Protein AF-A0A0F3NWJ8-F1 (afdb_monomer_lite)

pLDDT: mean 93.65, std 7.44, range [58.03, 98.12]

Sequence (57 aa):
MRWDEISLSEKIWCIPKTKSKNGKTLYIGLADKLIEVLQNRKLCSKSEWVFPSPKEQ

Secondary structure (DSSP, 8-state):
-BGGGEETTTTEEEE-GGGSTTSS-EEEE--HHHHHHHHHHHHT--SSBSS--GGG-

Radius of gyration: 12.16 Å; chains: 1; bounding box: 29×17×30 Å

InterPro domains:
  IPR011010 DNA breaking-rejoining enzyme, catalytic core [SSF56349] (1-55)
  IPR013762 Integrase-like, catalytic domain superfamily [G3DSA:1.10.443.10] (1-57)

Foldseek 3Di:
DFPVQADLPQQWGWDALVRDPVSHIDIDHHDPVVSVVQVVQVVVDPDRHSDDDPVRD

Structure (mmCIF, N/CA/C/O backbone):
data_AF-A0A0F3NWJ8-F1
#
_entry.id   AF-A0A0F3NWJ8-F1
#
loop_
_atom_site.group_PDB
_atom_site.id
_atom_site.type_symbol
_atom_site.label_atom_id
_atom_site.label_alt_id
_atom_site.label_comp_id
_atom_site.label_asym_id
_atom_site.label_entity_id
_atom_site.label_seq_id
_atom_site.pdbx_PDB_ins_code
_atom_site.Cartn_x
_atom_site.Cartn_y
_atom_site.Cartn_z
_atom_site.occupancy
_atom_site.B_iso_or_equiv
_atom_site.auth_seq_id
_atom_site.auth_comp_id
_atom_site.auth_asym_id
_atom_site.auth_atom_id
_atom_site.pdbx_PDB_model_num
ATOM 1 N N . MET A 1 1 ? -3.942 3.633 -5.889 1.00 91.00 1 MET A N 1
ATOM 2 C CA . MET A 1 1 ? -3.191 2.974 -4.807 1.00 91.00 1 MET A CA 1
ATOM 3 C C . MET A 1 1 ? -4.185 2.196 -3.972 1.00 91.00 1 MET A C 1
ATOM 5 O O . MET A 1 1 ? -5.074 2.799 -3.371 1.00 91.00 1 MET A O 1
ATOM 9 N N . ARG A 1 2 ? -4.089 0.876 -4.014 1.00 95.62 2 ARG A N 1
ATOM 10 C CA . ARG A 1 2 ? -4.935 -0.040 -3.249 1.00 95.62 2 ARG A CA 1
ATOM 11 C C . ARG A 1 2 ? -4.179 -0.603 -2.052 1.00 95.62 2 ARG A C 1
ATOM 13 O O . ARG A 1 2 ? -2.952 -0.576 -2.023 1.00 95.62 2 ARG A O 1
ATOM 20 N N . TRP A 1 3 ? -4.911 -1.105 -1.063 1.00 96.50 3 TRP A N 1
ATOM 21 C CA . TRP A 1 3 ? -4.289 -1.722 0.109 1.00 96.50 3 TRP A CA 1
ATOM 22 C C . TRP A 1 3 ? -3.539 -3.019 -0.210 1.00 96.50 3 TRP A C 1
ATOM 24 O O . TRP A 1 3 ? -2.570 -3.318 0.478 1.00 96.50 3 TRP A O 1
ATOM 34 N N . ASP A 1 4 ? -3.957 -3.762 -1.238 1.00 96.38 4 ASP A N 1
ATOM 35 C CA . ASP A 1 4 ? -3.296 -4.992 -1.710 1.00 96.38 4 ASP A CA 1
ATOM 36 C C . ASP A 1 4 ? -1.950 -4.728 -2.415 1.00 96.38 4 ASP A C 1
ATOM 38 O O . ASP A 1 4 ? -1.121 -5.625 -2.537 1.00 96.38 4 ASP A O 1
ATOM 42 N N . GLU A 1 5 ? -1.699 -3.485 -2.827 1.00 97.06 5 GLU A N 1
ATOM 43 C CA . GLU A 1 5 ? -0.436 -3.039 -3.420 1.00 97.06 5 GLU A CA 1
ATOM 44 C C . GLU A 1 5 ? 0.623 -2.687 -2.358 1.00 97.06 5 GLU A C 1
ATOM 46 O O . GLU A 1 5 ? 1.783 -2.468 -2.706 1.00 97.06 5 GLU A O 1
ATOM 51 N N . ILE A 1 6 ? 0.259 -2.602 -1.071 1.00 97.56 6 ILE A N 1
ATOM 52 C CA . ILE A 1 6 ? 1.148 -2.152 0.011 1.00 97.56 6 ILE A CA 1
ATOM 53 C C . ILE A 1 6 ? 1.406 -3.285 0.997 1.00 97.56 6 ILE A C 1
ATOM 55 O O . ILE A 1 6 ? 0.495 -3.753 1.681 1.00 97.56 6 ILE A O 1
ATOM 59 N N . SER A 1 7 ? 2.678 -3.631 1.174 1.00 96.38 7 SER A N 1
ATOM 60 C CA . SER A 1 7 ? 3.117 -4.418 2.320 1.00 96.38 7 SER A CA 1
ATOM 61 C C . SER A 1 7 ? 3.549 -3.490 3.452 1.00 96.38 7 SER A C 1
ATOM 63 O O . SER A 1 7 ? 4.574 -2.814 3.360 1.00 96.38 7 SER A O 1
ATOM 65 N N . LEU A 1 8 ? 2.761 -3.456 4.532 1.00 95.19 8 LEU A N 1
ATOM 66 C CA . LEU A 1 8 ? 3.100 -2.688 5.736 1.00 95.19 8 LEU A CA 1
ATOM 67 C C . LEU A 1 8 ? 4.230 -3.346 6.546 1.00 95.19 8 LEU A C 1
ATOM 69 O O . LEU A 1 8 ? 4.942 -2.631 7.243 1.00 95.19 8 LEU A O 1
ATOM 73 N N . SER A 1 9 ? 4.408 -4.672 6.446 1.00 95.06 9 SER A N 1
ATOM 74 C CA . SER A 1 9 ? 5.511 -5.386 7.111 1.00 95.06 9 SER A CA 1
ATOM 75 C C . SER A 1 9 ? 6.842 -5.101 6.425 1.00 95.06 9 SER A C 1
ATOM 77 O O . SER A 1 9 ? 7.794 -4.685 7.076 1.00 95.06 9 SER A O 1
ATOM 79 N N . GLU A 1 10 ? 6.871 -5.238 5.098 1.00 97.12 10 GLU A N 1
ATOM 80 C CA . GLU A 1 10 ? 8.076 -5.022 4.289 1.00 97.12 10 GLU A CA 1
ATOM 81 C C . GLU A 1 10 ? 8.345 -3.538 4.027 1.00 97.12 10 GLU A C 1
ATOM 83 O O . GLU A 1 10 ? 9.398 -3.178 3.513 1.00 97.12 10 GLU A O 1
ATOM 88 N N . LYS A 1 11 ? 7.384 -2.668 4.361 1.00 97.94 11 LYS A N 1
ATOM 89 C CA . LYS A 1 11 ? 7.414 -1.227 4.086 1.00 97.94 11 LYS A CA 1
ATOM 90 C C . LYS A 1 11 ? 7.623 -0.933 2.599 1.00 97.94 11 LYS A C 1
ATOM 92 O O . LYS A 1 11 ? 8.415 -0.073 2.223 1.00 97.94 11 LYS A O 1
ATOM 97 N N . ILE A 1 12 ? 6.900 -1.652 1.741 1.00 98.12 12 ILE A N 1
ATOM 98 C CA . ILE A 1 12 ? 7.014 -1.549 0.281 1.00 98.12 12 ILE A CA 1
ATOM 99 C C . ILE A 1 12 ? 5.646 -1.275 -0.337 1.00 98.12 12 ILE A C 1
ATOM 101 O O . ILE A 1 12 ? 4.666 -1.960 -0.043 1.00 98.12 12 ILE A O 1
ATOM 105 N N . TRP A 1 13 ? 5.600 -0.319 -1.263 1.00 98.06 13 TRP A N 1
ATOM 106 C CA . TRP A 1 13 ? 4.516 -0.179 -2.228 1.00 98.06 13 TRP A CA 1
ATOM 107 C C . TRP A 1 13 ? 4.929 -0.800 -3.566 1.00 98.06 13 TRP A C 1
ATOM 109 O O . TRP A 1 13 ? 5.874 -0.351 -4.218 1.00 98.06 13 TRP A O 1
ATOM 119 N N . CYS A 1 14 ? 4.214 -1.847 -3.966 1.00 97.56 14 CYS A N 1
ATOM 120 C CA . CYS A 1 14 ? 4.364 -2.518 -5.246 1.00 97.56 14 CYS A CA 1
ATOM 121 C C . CYS A 1 14 ? 3.397 -1.905 -6.265 1.00 97.56 14 CYS A C 1
ATOM 123 O O . CYS A 1 14 ? 2.181 -1.977 -6.101 1.00 97.56 14 CYS A O 1
ATOM 125 N N . ILE A 1 15 ? 3.924 -1.319 -7.340 1.00 96.69 15 ILE A N 1
ATOM 126 C CA . ILE A 1 15 ? 3.125 -0.824 -8.465 1.00 96.69 15 ILE A CA 1
ATOM 127 C C . ILE A 1 15 ? 3.263 -1.825 -9.613 1.00 96.69 15 ILE A C 1
ATOM 129 O O . ILE A 1 15 ? 4.339 -1.898 -10.216 1.00 96.69 15 ILE A O 1
ATOM 133 N N . PRO A 1 16 ? 2.206 -2.585 -9.955 1.00 95.31 16 PRO A N 1
ATOM 134 C CA . PRO A 1 16 ? 2.251 -3.535 -11.059 1.00 95.31 16 PRO A CA 1
ATOM 135 C C . PRO A 1 16 ? 2.568 -2.851 -12.391 1.00 95.31 16 PRO A C 1
ATOM 137 O O . PRO A 1 16 ? 2.122 -1.731 -12.643 1.00 95.31 16 PRO A O 1
ATOM 140 N N . LYS A 1 17 ? 3.247 -3.564 -13.298 1.00 96.12 17 LYS A N 1
ATOM 141 C CA . LYS A 1 17 ? 3.548 -3.072 -14.655 1.00 96.12 17 LYS A CA 1
ATOM 142 C C . LYS A 1 17 ? 2.339 -2.539 -15.431 1.00 96.12 17 LYS A C 1
ATOM 144 O O . LYS A 1 17 ? 2.481 -1.636 -16.241 1.00 96.12 17 LYS A O 1
ATOM 149 N N . THR A 1 18 ? 1.150 -3.088 -15.183 1.00 95.94 18 THR A N 1
ATOM 150 C CA . THR A 1 18 ? -0.107 -2.670 -15.826 1.00 95.94 18 THR A CA 1
ATOM 151 C C . THR A 1 18 ? -0.592 -1.298 -15.359 1.00 95.94 18 THR A C 1
ATOM 153 O O . THR A 1 18 ? -1.441 -0.699 -16.008 1.00 95.94 18 THR A O 1
ATOM 156 N N . LYS A 1 19 ? -0.055 -0.795 -14.241 1.00 92.81 19 LYS A N 1
ATOM 157 C CA . LYS A 1 19 ? -0.377 0.504 -13.641 1.00 92.81 19 LYS A CA 1
ATOM 158 C C . LYS A 1 19 ? 0.804 1.481 -13.677 1.00 92.81 19 LYS A C 1
ATOM 160 O O . LYS A 1 19 ? 0.673 2.604 -13.193 1.00 92.81 19 LYS A O 1
ATOM 165 N N . SER A 1 20 ? 1.953 1.084 -14.230 1.00 94.12 20 SER A N 1
ATOM 166 C CA . SER A 1 20 ? 3.142 1.933 -14.326 1.00 94.12 20 SER A CA 1
ATOM 167 C C . SER A 1 20 ? 3.305 2.524 -15.728 1.00 94.12 20 SER A C 1
ATOM 169 O O . SER A 1 20 ? 3.053 1.877 -16.741 1.00 94.12 20 SER A O 1
ATOM 171 N N . LYS A 1 21 ? 3.773 3.777 -15.801 1.00 90.44 21 LYS A N 1
ATOM 172 C CA . LYS A 1 21 ? 3.932 4.503 -17.076 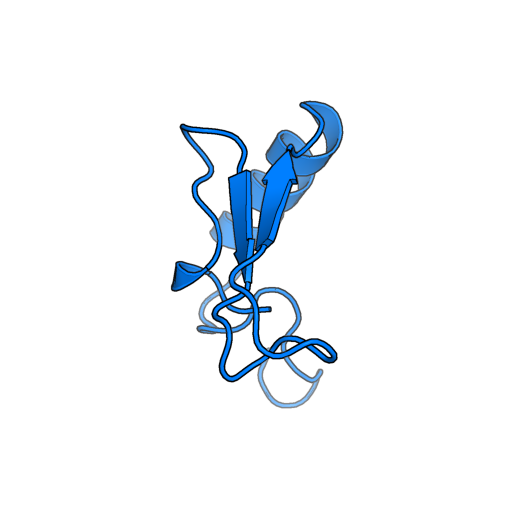1.00 90.44 21 LYS A CA 1
ATOM 173 C C . LYS A 1 21 ? 4.973 3.885 -18.016 1.00 90.44 21 LYS A C 1
ATOM 175 O O . LYS A 1 21 ? 4.922 4.121 -19.214 1.00 90.44 21 LYS A O 1
ATOM 180 N N . ASN A 1 22 ? 5.930 3.133 -17.474 1.00 92.88 22 ASN A N 1
ATOM 181 C CA . ASN A 1 22 ? 7.034 2.533 -18.224 1.00 92.88 22 ASN A CA 1
ATOM 182 C C . ASN A 1 22 ? 6.861 1.020 -18.450 1.00 92.88 22 ASN A C 1
ATOM 184 O O . ASN A 1 22 ? 7.804 0.371 -18.901 1.00 92.88 22 ASN A O 1
ATOM 188 N N . GLY A 1 23 ? 5.703 0.446 -18.098 1.00 95.00 23 GLY A N 1
ATOM 189 C CA . GLY A 1 23 ? 5.427 -0.981 -18.272 1.00 95.00 23 GLY A CA 1
ATOM 190 C C . GLY A 1 23 ? 6.300 -1.908 -17.416 1.00 95.00 23 GLY A C 1
ATOM 191 O O . GLY A 1 23 ? 6.403 -3.097 -17.716 1.00 95.00 23 GLY A O 1
ATOM 192 N N . LYS A 1 24 ? 6.942 -1.394 -16.358 1.00 96.12 24 LYS A N 1
ATOM 193 C CA . LYS A 1 24 ? 7.747 -2.175 -15.405 1.00 96.12 24 LYS A CA 1
ATOM 194 C C . LYS A 1 24 ? 7.101 -2.180 -14.027 1.00 96.12 24 LYS A C 1
ATOM 196 O O . LYS A 1 24 ? 6.550 -1.168 -13.603 1.00 96.12 24 LYS A O 1
ATOM 201 N N . THR A 1 25 ? 7.183 -3.296 -13.313 1.00 96.81 25 THR A N 1
ATOM 202 C CA . THR A 1 25 ? 6.786 -3.321 -11.900 1.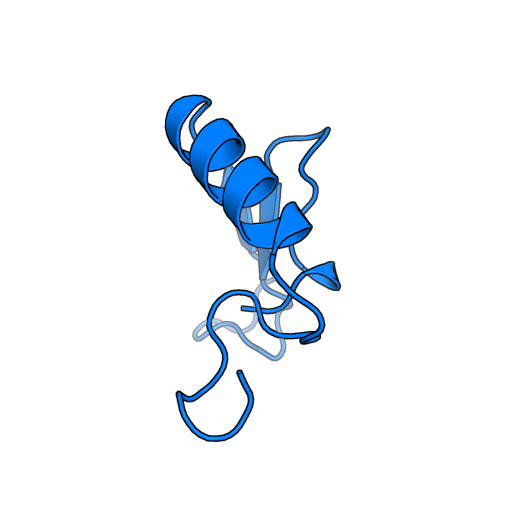00 96.81 25 THR A CA 1
ATOM 203 C C . THR A 1 25 ? 7.764 -2.471 -11.0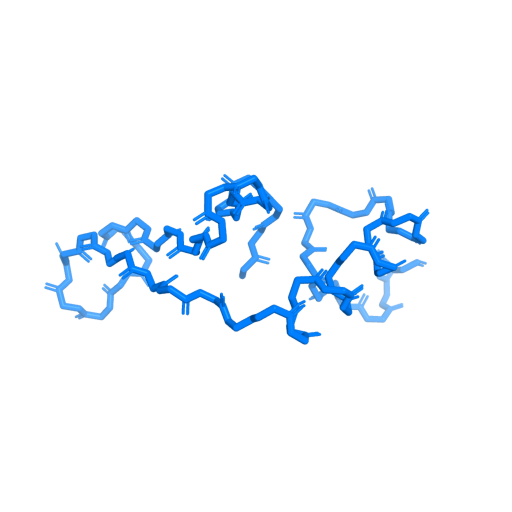95 1.00 96.81 25 THR A C 1
ATOM 205 O O . THR A 1 25 ? 8.975 -2.581 -11.288 1.00 96.81 25 THR A O 1
ATOM 208 N N . LEU A 1 26 ? 7.246 -1.615 -10.217 1.00 97.44 26 LEU A N 1
ATOM 209 C CA . LEU A 1 26 ? 8.050 -0.768 -9.338 1.00 97.44 26 LEU A CA 1
ATOM 210 C C . LEU A 1 26 ? 7.876 -1.222 -7.892 1.00 97.44 26 LEU A C 1
ATOM 212 O O . LEU A 1 26 ? 6.758 -1.500 -7.465 1.00 97.44 26 LEU A O 1
ATOM 216 N N . TYR A 1 27 ? 8.976 -1.239 -7.146 1.00 97.44 27 TYR A N 1
ATOM 217 C CA . TYR A 1 27 ? 8.990 -1.479 -5.707 1.00 97.44 27 TYR A CA 1
ATOM 218 C C . TYR A 1 27 ? 9.520 -0.220 -5.032 1.00 97.44 27 TYR A C 1
ATOM 220 O O . TYR A 1 27 ? 10.679 0.147 -5.217 1.00 97.44 27 TYR A O 1
ATOM 228 N N . ILE A 1 28 ? 8.650 0.474 -4.305 1.00 97.00 28 ILE A N 1
ATOM 229 C CA . ILE A 1 28 ? 8.962 1.751 -3.665 1.00 97.00 28 ILE A CA 1
ATOM 230 C C . ILE A 1 28 ? 9.049 1.519 -2.160 1.00 97.00 28 ILE A C 1
ATOM 232 O O . ILE A 1 28 ? 8.065 1.109 -1.547 1.00 97.00 28 ILE A O 1
ATOM 236 N N . GLY A 1 29 ? 10.217 1.787 -1.574 1.00 98.00 29 GLY A N 1
ATOM 237 C CA . GLY A 1 29 ? 10.401 1.762 -0.124 1.00 98.00 29 GLY A CA 1
ATOM 238 C C . GLY A 1 29 ? 9.634 2.896 0.556 1.00 98.00 29 GLY A C 1
ATOM 239 O O . GLY A 1 29 ? 9.613 4.028 0.069 1.00 98.00 29 GLY A O 1
ATOM 240 N N . LEU A 1 30 ? 8.995 2.590 1.679 1.00 98.12 30 LEU A N 1
ATOM 241 C CA . LEU A 1 30 ? 8.188 3.517 2.461 1.00 98.12 30 LEU A CA 1
ATOM 242 C C . LEU A 1 30 ? 8.923 3.865 3.757 1.00 98.12 30 LEU A C 1
ATOM 244 O O . LEU A 1 30 ? 9.391 2.986 4.476 1.00 98.12 30 LEU A O 1
ATOM 248 N N . ALA A 1 31 ? 9.003 5.157 4.066 1.00 97.94 31 ALA A N 1
ATOM 249 C CA . ALA A 1 31 ? 9.579 5.625 5.322 1.00 97.94 31 ALA A CA 1
ATOM 250 C C . ALA A 1 31 ? 8.714 5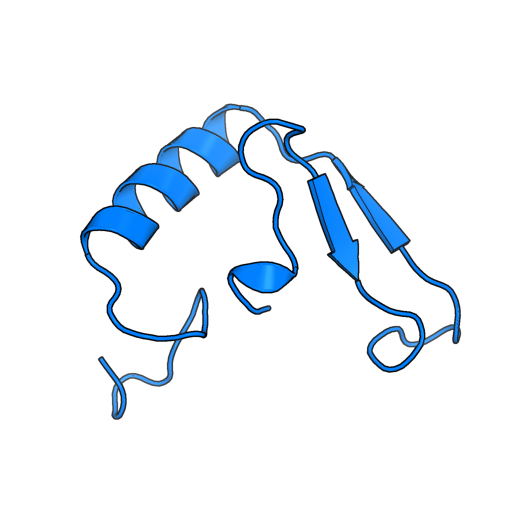.210 6.523 1.00 97.94 31 ALA A C 1
ATOM 252 O O . ALA A 1 31 ? 7.488 5.151 6.421 1.00 97.94 31 ALA A O 1
ATOM 253 N N . ASP A 1 32 ? 9.334 5.026 7.689 1.00 97.25 32 ASP A N 1
ATOM 254 C CA . ASP A 1 32 ? 8.642 4.599 8.914 1.00 97.25 32 ASP A CA 1
ATOM 255 C C . ASP A 1 32 ? 7.475 5.515 9.289 1.00 97.25 32 ASP A C 1
ATOM 257 O O . ASP A 1 32 ? 6.379 5.044 9.589 1.00 97.25 32 ASP A O 1
ATOM 261 N N . LYS A 1 33 ? 7.660 6.834 9.156 1.00 97.69 33 LYS A N 1
ATOM 262 C CA . LYS A 1 33 ? 6.581 7.804 9.388 1.00 97.69 33 LYS A CA 1
ATOM 263 C C . LYS A 1 33 ? 5.394 7.636 8.451 1.00 97.69 33 LYS A C 1
ATOM 265 O O . LYS A 1 33 ? 4.258 7.850 8.864 1.00 97.69 33 LYS A O 1
ATOM 270 N N . LEU A 1 34 ? 5.625 7.221 7.209 1.00 97.00 34 LEU A N 1
ATOM 271 C CA . LEU A 1 34 ? 4.534 6.933 6.285 1.00 97.00 34 LEU A CA 1
ATOM 272 C C . LEU A 1 34 ? 3.798 5.648 6.685 1.00 97.00 34 LEU A C 1
ATOM 274 O O . LEU A 1 34 ? 2.575 5.597 6.581 1.00 97.00 34 LEU A O 1
ATOM 278 N N . ILE A 1 35 ? 4.510 4.639 7.191 1.00 97.75 35 ILE A N 1
ATOM 279 C CA . ILE A 1 35 ? 3.899 3.402 7.693 1.00 97.75 35 ILE A CA 1
ATOM 280 C C . ILE A 1 35 ? 2.988 3.681 8.888 1.00 97.75 35 ILE A C 1
ATOM 282 O O . ILE A 1 35 ? 1.849 3.217 8.873 1.00 97.75 35 ILE A O 1
ATOM 286 N N . GLU A 1 36 ? 3.426 4.494 9.855 1.00 97.19 36 GLU A N 1
ATOM 287 C CA . GLU A 1 36 ? 2.592 4.918 10.993 1.00 97.19 36 GLU A CA 1
ATOM 288 C C . GLU A 1 36 ? 1.276 5.569 10.515 1.00 97.19 36 GLU A C 1
ATOM 290 O O . GLU A 1 36 ? 0.183 5.215 10.966 1.00 97.19 36 GLU A O 1
ATOM 295 N N . VAL A 1 37 ? 1.358 6.486 9.542 1.00 96.88 37 VAL A N 1
ATOM 296 C CA . VAL A 1 37 ? 0.180 7.159 8.964 1.00 96.88 37 VAL A CA 1
ATOM 297 C C . VAL A 1 37 ? -0.739 6.166 8.245 1.00 96.88 37 VAL A C 1
ATOM 299 O O . VAL A 1 37 ? -1.959 6.220 8.412 1.00 96.88 37 VAL A O 1
ATOM 302 N N . LEU A 1 38 ? -0.178 5.246 7.456 1.00 96.88 38 LEU A N 1
ATOM 303 C CA . LEU A 1 38 ? -0.949 4.249 6.712 1.00 96.88 38 LEU A CA 1
ATOM 304 C C . LEU A 1 38 ? -1.627 3.230 7.635 1.00 96.88 38 LEU A C 1
ATOM 306 O O . LEU A 1 38 ? -2.770 2.859 7.372 1.00 96.88 38 LEU A O 1
ATOM 310 N N . GLN A 1 39 ? -0.972 2.811 8.720 1.00 96.06 39 GLN A N 1
ATOM 311 C CA . GLN A 1 39 ? -1.560 1.931 9.733 1.00 96.06 39 GLN A CA 1
ATOM 312 C C . GLN A 1 39 ? -2.778 2.585 10.386 1.00 96.06 39 GLN A C 1
ATOM 314 O O . GLN A 1 39 ? -3.864 2.007 10.355 1.00 96.06 39 GLN A O 1
ATOM 319 N N . ASN A 1 40 ? -2.630 3.819 10.878 1.00 95.88 40 ASN A N 1
ATOM 320 C CA . ASN A 1 40 ? -3.736 4.572 11.474 1.00 95.88 40 ASN A CA 1
ATOM 321 C C . ASN A 1 40 ? -4.897 4.750 10.490 1.00 95.88 40 ASN A C 1
ATOM 323 O O . ASN A 1 40 ? -6.060 4.564 10.839 1.00 95.88 40 ASN A O 1
ATOM 327 N N . ARG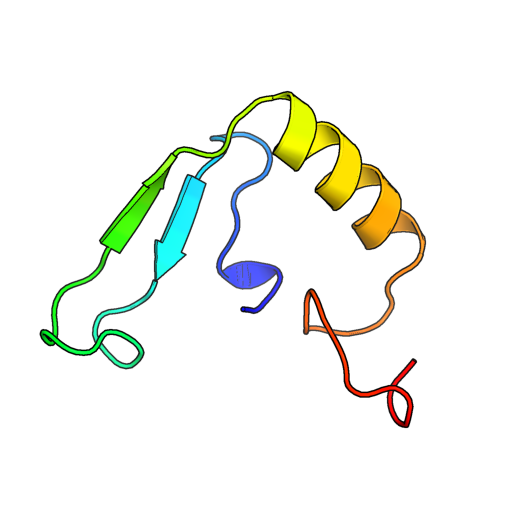 A 1 41 ? -4.587 5.049 9.226 1.00 94.69 41 ARG A N 1
ATOM 328 C CA . ARG A 1 41 ? -5.598 5.191 8.178 1.00 94.69 41 ARG A CA 1
ATOM 329 C C . ARG A 1 41 ? -6.329 3.880 7.880 1.00 94.69 41 ARG A C 1
ATOM 331 O O . ARG A 1 41 ? -7.536 3.911 7.651 1.00 94.69 41 ARG A O 1
ATOM 338 N N . LYS A 1 42 ? -5.625 2.743 7.883 1.00 94.06 42 LYS A N 1
ATOM 339 C CA . LYS A 1 42 ? -6.209 1.422 7.609 1.00 94.06 42 LYS A CA 1
ATOM 340 C C . LYS A 1 42 ? -7.206 1.000 8.688 1.00 94.06 42 LYS A C 1
ATOM 342 O O . LYS A 1 42 ? -8.217 0.402 8.345 1.00 94.06 42 LYS A O 1
ATOM 347 N N . LEU A 1 43 ? -6.974 1.370 9.952 1.00 93.62 43 LEU A N 1
ATOM 348 C CA . LEU A 1 43 ? -7.915 1.113 11.054 1.00 93.62 43 LEU A CA 1
ATOM 349 C C . LEU A 1 43 ? -9.287 1.765 10.827 1.00 93.62 43 LEU A C 1
ATOM 351 O O . LEU A 1 43 ? -10.307 1.210 11.223 1.00 93.62 43 LEU A O 1
ATOM 355 N N . CYS A 1 44 ? -9.313 2.920 10.163 1.00 89.00 44 CYS A N 1
ATOM 356 C CA . CYS A 1 44 ? -10.537 3.669 9.887 1.00 89.00 44 CYS A CA 1
ATOM 357 C C . CYS A 1 44 ? -11.114 3.405 8.485 1.00 89.00 44 CYS A C 1
ATOM 359 O O . CYS A 1 44 ? -12.119 4.012 8.120 1.00 89.00 44 CYS A O 1
ATOM 361 N N . SER A 1 45 ? -10.485 2.549 7.673 1.00 90.12 45 SER A N 1
ATOM 362 C CA . SER A 1 45 ? -10.861 2.343 6.272 1.00 90.12 45 SER A CA 1
ATOM 363 C C . SER A 1 45 ? -11.618 1.031 6.081 1.00 90.12 45 SER A C 1
ATOM 365 O O . SER A 1 45 ? -11.136 -0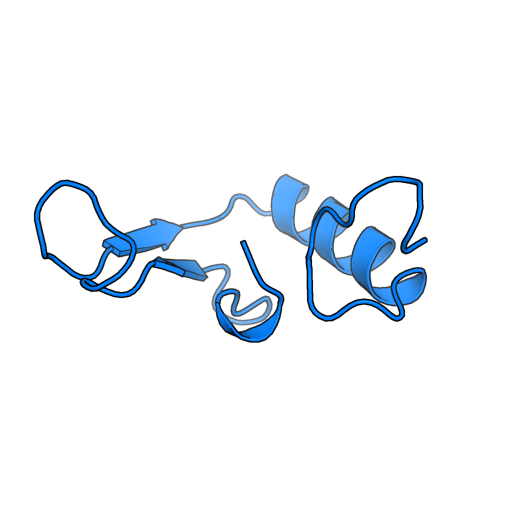.036 6.448 1.00 90.12 45 SER A O 1
ATOM 367 N N . LYS A 1 46 ? -12.791 1.107 5.444 1.00 90.00 46 LYS A N 1
ATOM 368 C CA . LYS A 1 46 ? -13.530 -0.059 4.922 1.00 90.00 46 LYS A CA 1
ATOM 369 C C . LYS A 1 46 ? -13.369 -0.224 3.407 1.00 90.00 46 LYS A C 1
ATOM 371 O O . LYS A 1 46 ? -13.898 -1.169 2.833 1.00 90.00 46 LYS A O 1
ATOM 376 N N . SER A 1 47 ? -12.664 0.707 2.764 1.00 94.19 47 SER A N 1
ATOM 377 C CA . SER A 1 47 ? -12.469 0.731 1.318 1.00 94.19 47 SER A CA 1
ATOM 378 C C . SER A 1 47 ? -11.252 -0.098 0.922 1.00 94.19 47 SER A C 1
ATOM 380 O O . SER A 1 47 ? -10.254 -0.150 1.637 1.00 94.19 47 SER A O 1
ATOM 382 N N . GLU A 1 48 ? -11.301 -0.693 -0.265 1.00 95.12 48 GLU A N 1
ATOM 383 C CA . GLU A 1 48 ? -10.138 -1.305 -0.916 1.00 95.12 48 GLU A CA 1
ATOM 384 C C . GLU A 1 48 ? -9.074 -0.270 -1.334 1.00 95.12 48 GLU A C 1
ATOM 386 O O . GLU A 1 48 ? -7.899 -0.602 -1.534 1.00 95.12 48 GLU A O 1
ATOM 391 N N . TRP A 1 49 ? -9.473 0.999 -1.443 1.00 95.56 49 TRP A N 1
ATOM 392 C CA . TRP A 1 49 ? -8.603 2.110 -1.787 1.00 95.56 49 TRP A CA 1
ATOM 393 C C . TRP A 1 49 ? -7.976 2.715 -0.539 1.00 95.56 49 TRP A C 1
ATOM 395 O O . TRP A 1 49 ? -8.638 2.961 0.467 1.00 95.56 49 TRP A O 1
ATOM 405 N N . VAL A 1 50 ? -6.689 3.049 -0.638 1.00 95.81 50 VAL A N 1
ATOM 406 C CA . VAL A 1 50 ? -6.004 3.807 0.417 1.00 95.81 50 VAL A CA 1
ATOM 407 C C . VAL A 1 50 ? -6.627 5.195 0.529 1.00 95.81 50 VAL A C 1
ATOM 409 O O . VAL A 1 50 ? -6.927 5.667 1.621 1.00 95.81 50 VAL A O 1
ATOM 412 N N . PHE A 1 51 ? -6.886 5.836 -0.609 1.00 93.88 51 PHE A N 1
ATOM 413 C CA . PHE A 1 51 ? -7.511 7.152 -0.702 1.00 93.88 51 PHE A CA 1
ATOM 414 C C . PHE A 1 51 ? -8.809 7.041 -1.512 1.00 93.88 51 PHE A C 1
ATOM 416 O O . PHE A 1 51 ? -8.780 7.273 -2.720 1.00 93.88 51 PHE A O 1
ATOM 423 N N . PRO A 1 52 ? -9.918 6.610 -0.883 1.00 92.62 52 PRO A N 1
ATOM 424 C CA . PRO A 1 52 ? -11.216 6.564 -1.546 1.00 92.62 52 PRO A CA 1
ATOM 425 C C . PRO A 1 52 ? -11.720 7.973 -1.872 1.00 92.62 52 PRO A C 1
ATOM 427 O O . PRO A 1 52 ? -11.336 8.953 -1.230 1.00 92.62 52 PRO A O 1
ATOM 430 N N . SER A 1 53 ? -12.605 8.063 -2.864 1.00 89.69 53 SER A N 1
ATOM 431 C CA . SER A 1 53 ? -13.380 9.280 -3.108 1.00 89.69 53 SER A CA 1
ATOM 432 C C . SER A 1 53 ? -14.232 9.608 -1.871 1.00 89.69 53 SER A C 1
ATOM 434 O O . SER A 1 53 ? -14.721 8.678 -1.231 1.00 89.69 53 SER A O 1
ATOM 436 N N . PRO A 1 54 ? -14.501 10.888 -1.546 1.00 83.12 54 PRO A N 1
ATOM 437 C CA . PRO A 1 54 ? -15.361 11.255 -0.414 1.00 83.12 54 PRO A CA 1
ATOM 438 C C . PRO A 1 54 ? -16.761 10.626 -0.450 1.00 83.12 54 PRO A C 1
ATOM 440 O O . PRO A 1 54 ? -17.408 10.504 0.581 1.00 83.12 54 PRO A O 1
ATOM 443 N N . LYS A 1 55 ? -17.238 10.228 -1.638 1.00 76.19 55 LYS A N 1
ATOM 444 C CA . LYS A 1 55 ? -18.528 9.541 -1.818 1.00 76.19 55 LYS A CA 1
ATOM 445 C C . LYS A 1 55 ? -18.501 8.061 -1.409 1.00 76.19 55 LYS A C 1
ATOM 447 O O . LYS A 1 55 ? -19.555 7.447 -1.331 1.00 76.19 55 LYS A O 1
ATOM 452 N N . GLU A 1 56 ? -17.315 7.498 -1.196 1.00 62.19 56 GLU A N 1
ATOM 453 C CA . GLU A 1 56 ? -17.066 6.081 -0.896 1.00 62.19 56 GLU A CA 1
ATOM 454 C C . GLU A 1 56 ? -16.407 5.886 0.487 1.00 62.19 56 GLU A C 1
ATOM 456 O O . GLU A 1 56 ? -15.802 4.840 0.740 1.00 62.19 56 GLU A O 1
ATOM 461 N N . GLN A 1 57 ? -16.473 6.906 1.357 1.00 58.03 57 GLN A N 1
ATOM 462 C CA . GLN A 1 57 ? -15.947 6.888 2.731 1.00 58.03 57 GLN A CA 1
ATOM 463 C C . GLN A 1 57 ? -17.002 6.532 3.775 1.00 58.03 57 GLN A C 1
ATOM 465 O O . GLN A 1 57 ? -18.153 6.997 3.642 1.00 58.03 57 GLN A O 1
#

Organism: NCBI:txid1359175